Protein AF-W1DPQ4-F1 (afdb_monomer)

Solvent-accessible surface area (backbone atoms only — not comparable to full-atom values): 5367 Å² total; per-residue (Å²): 108,74,71,73,59,53,72,70,47,88,51,40,83,72,46,79,43,78,31,60,89,77,44,96,75,33,36,30,41,33,40,30,32,20,94,43,48,70,45,21,46,54,42,54,55,46,52,55,52,52,34,45,76,70,73,43,67,65,79,44,75,44,44,72,91,75,20,45,48,30,40,42,33,53,54,61,36,34,40,38,31,19,27,62,67,54,46,69,71,65,38,60,72,69,76,66,104

Secondary structure (DSSP, 8-state):
-THHHHTT---EEEEEEE-BTTBSS-SEEEEEEESSHHHHHHHHHHHHHHHHHTT---SEEE-TTT-SEEEEE-SSEEEEEEEHHHHHHH-HHHHH-

Radius of gyration: 12.23 Å; Cα contacts (8 Å, |Δi|>4): 175; chains: 1; bounding box: 31×25×33 Å

Foldseek 3Di:
DVVVVLVPQPFPPWDKAQCCVVDPFARIEIETEAADLVSLLVSLVVSQVVCVVVVQHFPDWPDNVVSQWIWTHSGNYIYIYHHPVVCVVVVVVVVRD

pLDDT: mean 88.28, std 11.73, range [45.97, 97.56]

Mean predicted aligned error: 4.33 Å

InterPro domains:
  IPR004394 Protein Iojap/ribosomal silencing factor RsfS [MF_01477] (1-97)
  IPR004394 Protein Iojap/ribosomal silencing factor RsfS [PTHR21043] (3-97)
  IPR004394 Protein Iojap/ribosomal silencing factor RsfS [TIGR00090] (4-96)
  IPR043519 Nucleotidyltransferase superfamily [G3DSA:3.30.460.10] (1-97)
  IPR043519 Nucleotidyltransferase superfamily [SSF81301] (4-97)

Organism: NCBI:txid1432552

Sequence (97 aa):
MLSTKIDDLKGQDIVAIDVHGKSSITDCMIICTGTSTRHVMSIADHVVQESRAAGMLPLGVEGEAAADWIVVDLGDVMVHVMQEESRRLYELEKLWS

Structure (mmCIF, N/CA/C/O backbone):
data_AF-W1DPQ4-F1
#
_entry.id   AF-W1DPQ4-F1
#
loop_
_atom_site.group_PDB
_atom_site.id
_atom_site.type_symbol
_atom_site.label_atom_id
_atom_site.label_alt_id
_atom_site.label_comp_id
_atom_site.label_asym_id
_atom_site.label_entity_id
_atom_site.label_seq_id
_atom_site.pdbx_PDB_ins_code
_atom_site.Cartn_x
_atom_site.Cartn_y
_atom_site.Cartn_z
_atom_site.occupancy
_atom_site.B_iso_or_equiv
_atom_site.auth_seq_id
_atom_site.auth_comp_id
_atom_site.auth_asym_id
_atom_site.auth_atom_id
_atom_site.pdbx_PDB_model_num
ATOM 1 N N . MET A 1 1 ? 2.748 -14.353 -10.762 1.00 46.84 1 MET A N 1
ATOM 2 C CA . MET A 1 1 ? 2.384 -12.933 -10.985 1.00 46.84 1 MET A CA 1
ATOM 3 C C . MET A 1 1 ? 2.612 -12.188 -9.678 1.00 46.84 1 MET A C 1
ATOM 5 O O . MET A 1 1 ? 2.694 -12.853 -8.657 1.00 46.84 1 MET A O 1
ATOM 9 N N . LEU A 1 2 ? 2.759 -10.860 -9.672 1.00 51.62 2 LEU A N 1
ATOM 10 C CA . LEU A 1 2 ? 3.013 -10.103 -8.435 1.00 51.62 2 LEU A CA 1
ATOM 11 C C . LEU A 1 2 ? 1.979 -10.401 -7.334 1.00 51.62 2 LEU A C 1
ATOM 13 O O . LEU A 1 2 ? 2.343 -10.520 -6.171 1.00 51.62 2 LEU A O 1
ATOM 17 N N . SER A 1 3 ? 0.730 -10.657 -7.734 1.00 48.94 3 SER A N 1
ATOM 18 C CA . SER A 1 3 ? -0.359 -11.130 -6.871 1.00 48.94 3 SER A CA 1
ATOM 19 C C . SER A 1 3 ? 0.023 -12.313 -5.975 1.00 48.94 3 SER A C 1
ATOM 21 O O . SER A 1 3 ? -0.351 -12.330 -4.816 1.00 48.94 3 SER A O 1
ATOM 23 N N . THR A 1 4 ? 0.836 -13.254 -6.462 1.00 45.97 4 THR A N 1
ATOM 24 C CA . THR A 1 4 ? 1.258 -14.448 -5.705 1.00 45.97 4 THR A CA 1
ATOM 25 C C . THR A 1 4 ? 2.338 -14.156 -4.657 1.00 45.97 4 THR A C 1
ATOM 27 O O . THR A 1 4 ? 2.572 -14.984 -3.789 1.00 45.97 4 THR A O 1
ATOM 30 N N . LYS A 1 5 ? 3.029 -13.011 -4.749 1.00 56.25 5 LYS A N 1
ATOM 31 C CA . LYS A 1 5 ? 3.979 -12.535 -3.725 1.00 56.25 5 LYS A CA 1
ATOM 32 C C . LYS A 1 5 ? 3.324 -11.596 -2.717 1.00 56.25 5 LYS A C 1
ATOM 34 O O . LYS A 1 5 ? 3.824 -11.421 -1.617 1.00 56.25 5 LYS A O 1
ATOM 39 N N . ILE A 1 6 ? 2.206 -10.990 -3.099 1.00 58.78 6 ILE A N 1
ATOM 40 C CA . ILE A 1 6 ? 1.419 -10.122 -2.227 1.00 58.78 6 ILE A CA 1
ATOM 41 C C . ILE A 1 6 ? 0.719 -10.942 -1.133 1.00 58.78 6 ILE A C 1
ATOM 43 O O . ILE A 1 6 ? 0.468 -10.411 -0.060 1.00 58.78 6 ILE A O 1
ATOM 47 N N . ASP A 1 7 ? 0.511 -12.243 -1.340 1.00 57.03 7 ASP A N 1
ATOM 48 C CA . ASP A 1 7 ? 0.046 -13.158 -0.289 1.00 57.03 7 ASP A CA 1
ATOM 49 C C . ASP A 1 7 ? 1.007 -13.233 0.923 1.00 57.03 7 ASP A C 1
ATOM 51 O O . ASP A 1 7 ? 0.569 -13.565 2.024 1.00 57.03 7 ASP A O 1
ATOM 55 N N . ASP A 1 8 ? 2.291 -12.872 0.761 1.00 61.12 8 ASP A N 1
ATOM 56 C CA . ASP A 1 8 ? 3.257 -12.762 1.871 1.00 61.12 8 ASP A CA 1
ATOM 57 C C . ASP A 1 8 ? 3.144 -11.433 2.641 1.00 61.12 8 ASP A C 1
ATOM 59 O O . ASP A 1 8 ? 3.786 -11.250 3.685 1.00 61.12 8 ASP A O 1
ATOM 63 N N . LEU A 1 9 ? 2.313 -10.490 2.176 1.00 66.38 9 LEU A N 1
ATOM 64 C CA . LEU A 1 9 ? 2.036 -9.286 2.945 1.00 66.38 9 LEU A CA 1
ATOM 65 C C . LEU A 1 9 ? 1.355 -9.690 4.247 1.00 66.38 9 LEU A C 1
ATOM 67 O O . LEU A 1 9 ? 0.261 -10.238 4.273 1.00 66.38 9 LEU A O 1
ATOM 71 N N . LYS A 1 10 ? 1.984 -9.334 5.367 1.00 76.62 10 LYS A N 1
ATOM 72 C CA . LYS A 1 10 ? 1.450 -9.583 6.716 1.00 76.62 10 LYS A CA 1
ATOM 73 C C . LYS A 1 10 ? 0.198 -8.762 7.057 1.00 76.62 10 LYS A C 1
ATOM 75 O O . LYS A 1 10 ? -0.199 -8.719 8.220 1.00 76.62 10 LYS A O 1
ATOM 80 N N . GLY A 1 11 ? -0.400 -8.096 6.075 1.00 78.75 11 GLY A N 1
ATOM 81 C CA . GLY A 1 11 ? -1.629 -7.347 6.250 1.00 78.75 11 GLY A CA 1
ATOM 82 C C . GLY A 1 11 ? -2.880 -8.194 6.049 1.00 78.75 11 GLY A C 1
ATOM 83 O O . GLY A 1 11 ? -2.833 -9.384 5.751 1.00 78.75 11 GLY A O 1
ATOM 84 N N . GLN A 1 12 ? -4.020 -7.566 6.297 1.00 87.12 12 GLN A N 1
ATOM 85 C CA . GLN A 1 12 ? -5.330 -8.203 6.334 1.00 87.12 12 GLN A CA 1
ATOM 86 C C . GLN A 1 12 ? -6.164 -7.803 5.118 1.00 87.12 12 GLN A C 1
ATOM 88 O O . GLN A 1 12 ? -5.946 -6.745 4.524 1.00 87.12 12 GLN A O 1
ATOM 93 N N . ASP A 1 13 ? -7.139 -8.644 4.774 1.00 90.00 13 ASP A N 1
ATOM 94 C CA . ASP A 1 13 ? -8.153 -8.368 3.750 1.00 90.00 13 ASP A CA 1
ATOM 95 C C . ASP A 1 13 ? -7.562 -7.919 2.409 1.00 90.00 13 ASP A C 1
ATOM 97 O O . ASP A 1 13 ? -8.034 -6.967 1.785 1.00 90.00 13 ASP A O 1
ATOM 101 N N . ILE A 1 14 ? -6.483 -8.573 1.987 1.00 91.81 14 ILE A N 1
ATOM 102 C CA . ILE A 1 14 ? -5.790 -8.237 0.750 1.00 91.81 14 ILE A CA 1
ATOM 103 C C . ILE A 1 14 ? -6.725 -8.506 -0.426 1.00 91.81 14 ILE A C 1
ATOM 105 O O . ILE A 1 14 ? -7.222 -9.619 -0.602 1.00 91.81 14 ILE A O 1
ATOM 109 N N . VAL A 1 15 ? -6.946 -7.484 -1.244 1.00 91.94 15 VAL A N 1
ATOM 110 C CA . VAL A 1 15 ? -7.728 -7.583 -2.477 1.00 91.94 15 VAL A CA 1
ATOM 111 C C . VAL A 1 15 ? -6.932 -7.004 -3.633 1.00 91.94 15 VAL A C 1
ATOM 113 O O . VAL A 1 15 ? -6.221 -6.015 -3.470 1.00 91.94 15 VAL A O 1
ATOM 116 N N . ALA A 1 16 ? -7.062 -7.623 -4.801 1.00 92.50 16 ALA A N 1
ATOM 117 C CA . ALA A 1 16 ? -6.529 -7.114 -6.053 1.00 92.50 16 ALA A CA 1
ATOM 118 C C . ALA A 1 16 ? -7.695 -6.753 -6.976 1.00 92.50 16 ALA A C 1
ATOM 120 O O . ALA A 1 16 ? -8.630 -7.540 -7.137 1.00 92.50 16 ALA A O 1
ATOM 121 N N . ILE A 1 17 ? -7.631 -5.569 -7.568 1.00 92.31 17 ILE A N 1
ATOM 122 C CA . ILE A 1 17 ? -8.643 -5.014 -8.457 1.00 92.31 17 ILE A CA 1
ATOM 123 C C . ILE A 1 17 ? -7.982 -4.748 -9.802 1.00 92.31 17 ILE A C 1
ATOM 125 O O . ILE A 1 17 ? -7.009 -3.999 -9.890 1.00 92.31 17 ILE A O 1
ATOM 129 N N . ASP A 1 18 ? -8.534 -5.358 -10.846 1.00 91.94 18 ASP A N 1
ATOM 130 C CA . ASP A 1 18 ? -8.166 -5.052 -12.223 1.00 91.94 18 ASP A CA 1
ATOM 131 C C . ASP A 1 18 ? -8.788 -3.707 -12.621 1.00 91.94 18 ASP A C 1
ATOM 133 O O . ASP A 1 18 ? -10.014 -3.541 -12.642 1.00 91.94 18 ASP A O 1
ATOM 137 N N . VAL A 1 19 ? -7.923 -2.734 -12.895 1.00 92.56 19 VAL A N 1
ATOM 138 C CA . VAL A 1 19 ? -8.294 -1.385 -13.334 1.00 92.56 19 VAL A CA 1
ATOM 139 C C . VAL A 1 19 ? -7.754 -1.078 -14.732 1.00 92.56 19 VAL A C 1
ATOM 141 O O . VAL A 1 19 ? -7.867 0.062 -15.197 1.00 92.56 19 VAL A O 1
ATOM 144 N N . HIS A 1 20 ? -7.231 -2.084 -15.437 1.00 91.12 20 HIS A N 1
ATOM 145 C CA . HIS A 1 20 ? -6.727 -1.944 -16.794 1.00 91.12 20 HIS A CA 1
ATOM 146 C C . HIS A 1 20 ? -7.834 -1.431 -17.725 1.00 91.12 20 HIS A C 1
ATOM 148 O O . HIS A 1 20 ? -8.966 -1.924 -17.750 1.00 91.12 20 HIS A O 1
ATOM 154 N N . GLY A 1 21 ? -7.526 -0.366 -18.465 1.00 88.44 21 GLY A N 1
ATOM 155 C CA . GLY A 1 21 ? -8.482 0.318 -19.339 1.00 88.44 21 GLY A CA 1
ATOM 156 C C . GLY A 1 21 ? -9.554 1.149 -18.615 1.00 88.44 21 GLY A C 1
ATOM 157 O O . GLY A 1 21 ? -10.284 1.882 -19.282 1.00 88.44 21 GLY A O 1
ATOM 158 N N . LYS A 1 22 ? -9.641 1.084 -17.278 1.00 87.25 22 LYS A N 1
ATOM 159 C CA . LYS A 1 22 ? -10.461 1.984 -16.443 1.00 87.25 22 LYS A CA 1
ATOM 160 C C . LYS A 1 22 ? -9.641 3.164 -15.906 1.00 87.25 22 LYS A C 1
ATOM 162 O O . LYS A 1 22 ? -10.182 4.255 -15.739 1.00 87.25 22 LYS A O 1
ATOM 167 N N . SER A 1 23 ? -8.353 2.950 -15.642 1.00 84.19 23 SER A N 1
ATOM 168 C CA . SER A 1 23 ? -7.396 3.959 -15.182 1.00 84.19 23 SER A CA 1
ATOM 169 C C . SER A 1 23 ? -6.284 4.158 -16.212 1.00 84.19 23 SER A C 1
ATOM 171 O O . SER A 1 23 ? -5.894 3.223 -16.903 1.00 84.19 23 SER A O 1
ATOM 173 N N . SER A 1 24 ? -5.764 5.383 -16.312 1.00 84.31 24 SER A N 1
ATOM 174 C CA . SER A 1 24 ? -4.560 5.687 -17.098 1.00 84.31 24 SER A CA 1
ATOM 175 C C . SER A 1 24 ? -3.278 5.671 -16.261 1.00 84.31 24 SER A C 1
ATOM 177 O O . SER A 1 24 ? -2.221 6.016 -16.779 1.00 84.31 24 SER A O 1
ATOM 179 N N . ILE A 1 25 ? -3.387 5.391 -14.958 1.00 84.81 25 ILE A N 1
ATOM 180 C CA . ILE A 1 25 ? -2.278 5.493 -13.999 1.00 84.81 25 ILE A CA 1
ATOM 181 C C . ILE A 1 25 ? -1.648 4.124 -13.744 1.00 84.81 25 ILE A C 1
ATOM 183 O O . ILE A 1 25 ? -0.431 4.017 -13.686 1.00 84.81 25 ILE A O 1
ATOM 187 N N . THR A 1 26 ? -2.471 3.091 -13.573 1.00 89.62 26 THR A N 1
ATOM 188 C CA . THR A 1 26 ? -2.034 1.740 -13.216 1.00 89.62 26 THR A CA 1
ATOM 189 C C . THR A 1 26 ? -3.017 0.723 -13.785 1.00 89.62 26 THR A C 1
ATOM 191 O O . THR A 1 26 ? -4.183 1.067 -14.002 1.00 89.62 26 THR A O 1
ATOM 194 N N . ASP A 1 27 ? -2.569 -0.514 -13.986 1.00 90.56 27 ASP A N 1
ATOM 195 C CA . ASP A 1 27 ? -3.393 -1.605 -14.516 1.00 90.56 27 ASP A CA 1
ATOM 196 C C . ASP A 1 27 ? -3.979 -2.475 -13.397 1.00 90.56 27 ASP A C 1
ATOM 198 O O . ASP A 1 27 ? -5.023 -3.108 -13.564 1.00 90.56 27 ASP A O 1
ATOM 202 N N . CYS A 1 28 ? -3.344 -2.483 -12.224 1.00 92.38 28 CYS A N 1
ATOM 203 C CA . CYS A 1 28 ? -3.777 -3.265 -11.075 1.00 92.38 28 CYS A CA 1
ATOM 204 C C . CYS A 1 28 ? -3.655 -2.463 -9.780 1.00 92.38 28 CYS A C 1
ATOM 206 O O . CYS A 1 28 ? -2.607 -1.896 -9.472 1.00 92.38 28 CYS A O 1
ATOM 208 N N . MET A 1 29 ? -4.716 -2.478 -8.980 1.00 93.50 29 MET A N 1
ATOM 209 C CA . MET A 1 29 ? -4.728 -1.898 -7.644 1.00 93.50 29 MET A CA 1
ATOM 210 C C . MET A 1 29 ? -4.780 -3.016 -6.605 1.00 93.50 29 MET A C 1
ATOM 21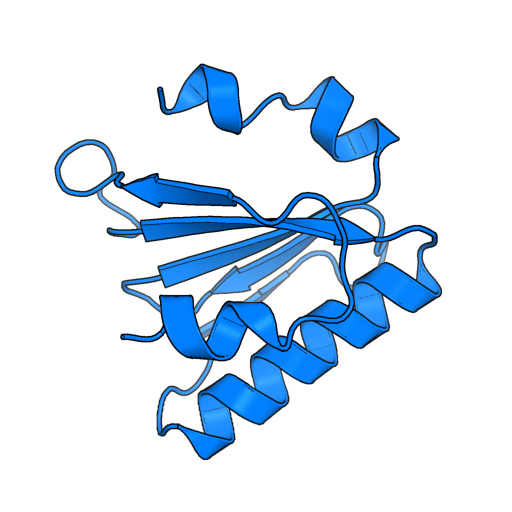2 O O . MET A 1 29 ? -5.694 -3.836 -6.625 1.00 93.50 29 MET A O 1
ATOM 216 N N . ILE A 1 30 ? -3.828 -3.051 -5.677 1.00 93.56 30 ILE A N 1
ATOM 217 C CA . ILE A 1 30 ? -3.903 -3.907 -4.489 1.00 93.56 30 ILE A CA 1
ATOM 218 C C . ILE A 1 30 ? -4.263 -3.055 -3.287 1.00 93.56 30 ILE A C 1
ATOM 220 O O . ILE A 1 30 ? -3.663 -2.008 -3.075 1.00 93.56 30 ILE A O 1
ATOM 224 N N . ILE A 1 31 ? -5.199 -3.525 -2.470 1.00 94.81 31 ILE A N 1
ATOM 225 C CA . ILE A 1 31 ? -5.572 -2.884 -1.209 1.00 94.81 31 ILE A CA 1
ATOM 226 C C . ILE A 1 31 ? -5.348 -3.878 -0.076 1.00 94.81 31 ILE A C 1
ATOM 228 O O . ILE A 1 31 ? -5.765 -5.032 -0.151 1.00 94.81 31 ILE A O 1
ATOM 232 N N . CYS A 1 32 ? -4.685 -3.417 0.978 1.00 94.25 32 CYS A N 1
ATOM 233 C CA . CYS A 1 32 ? -4.292 -4.199 2.138 1.00 94.25 32 CYS A CA 1
ATOM 234 C C . CYS A 1 32 ? -4.572 -3.406 3.422 1.00 94.25 32 CYS A C 1
ATOM 236 O O . CYS A 1 32 ? -4.266 -2.216 3.501 1.00 94.25 32 CYS A O 1
ATOM 238 N N . THR A 1 33 ? -5.109 -4.064 4.451 1.00 95.44 33 THR A N 1
ATOM 239 C CA . THR A 1 33 ? -5.397 -3.446 5.753 1.00 95.44 33 THR A CA 1
ATOM 240 C C . THR A 1 33 ? -4.274 -3.698 6.759 1.00 95.44 33 THR A C 1
ATOM 242 O O . THR A 1 33 ? -3.867 -4.837 6.986 1.00 95.44 33 THR A O 1
ATOM 245 N N . GLY A 1 34 ? -3.795 -2.646 7.419 1.00 95.12 34 GLY A N 1
ATOM 246 C CA . GLY A 1 34 ? -2.950 -2.726 8.607 1.00 95.12 34 GLY A CA 1
ATOM 247 C C . GLY A 1 34 ? -3.745 -2.473 9.892 1.00 95.12 34 GLY A C 1
ATOM 248 O O . GLY A 1 34 ? -4.707 -1.712 9.918 1.00 95.12 34 GLY A O 1
ATOM 249 N N . THR A 1 35 ? -3.313 -3.091 10.990 1.00 93.62 35 THR A N 1
ATOM 250 C CA . THR A 1 35 ? -4.008 -3.033 12.297 1.00 93.62 35 THR A CA 1
ATOM 251 C C . THR A 1 35 ? -3.560 -1.878 13.198 1.00 93.62 35 THR A C 1
ATOM 253 O O . THR A 1 35 ? -4.094 -1.686 14.286 1.00 93.62 35 THR A O 1
ATOM 25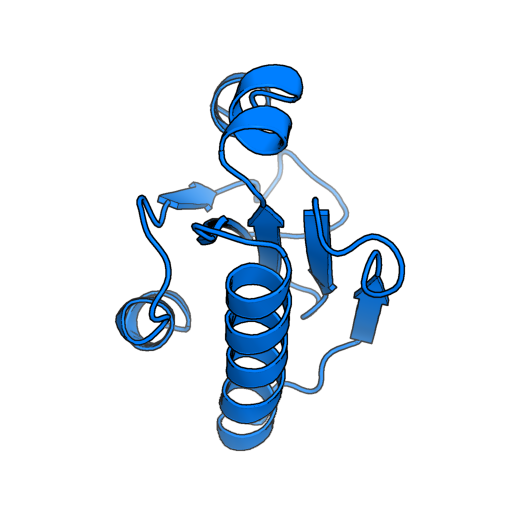6 N N . SER A 1 36 ? -2.525 -1.143 12.793 1.00 93.62 36 SER A N 1
ATOM 257 C CA . SER A 1 36 ? -2.003 0.049 13.471 1.00 93.62 36 SER A CA 1
ATOM 258 C C . SER A 1 36 ? -1.087 0.812 12.518 1.00 93.62 36 SER A C 1
ATOM 260 O O . SER A 1 3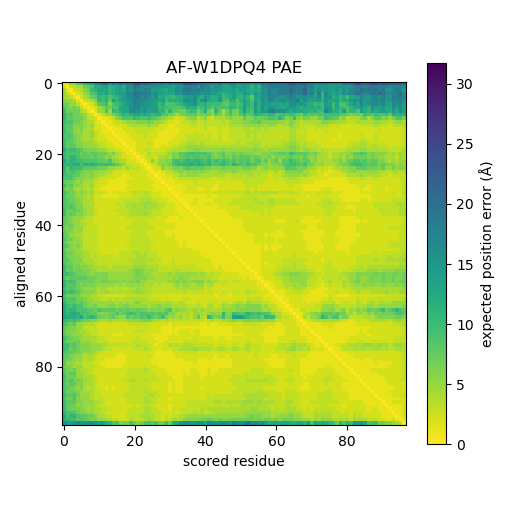6 ? -0.566 0.218 11.574 1.00 93.62 36 SER A O 1
ATOM 262 N N . THR A 1 37 ? -0.786 2.076 12.816 1.00 94.56 37 THR A N 1
ATOM 263 C CA . THR A 1 37 ? 0.190 2.893 12.071 1.00 94.56 37 THR A CA 1
ATOM 264 C C . THR A 1 37 ? 1.526 2.170 11.864 1.00 94.56 37 THR A C 1
ATOM 266 O O . THR A 1 37 ? 2.065 2.125 10.763 1.00 94.56 37 THR A O 1
ATOM 269 N N . ARG A 1 38 ? 2.050 1.519 12.91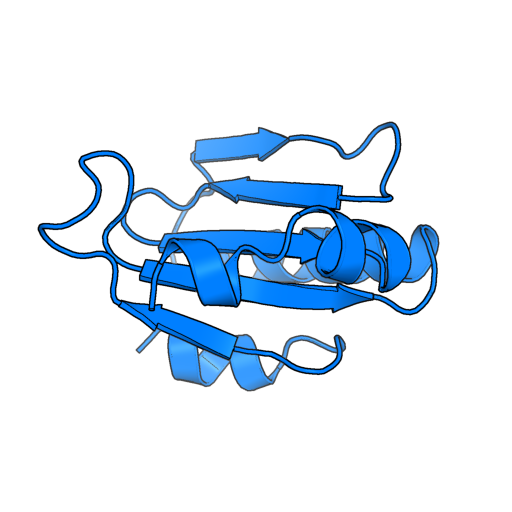3 1.00 94.19 38 ARG A N 1
ATOM 270 C CA . ARG A 1 38 ? 3.303 0.752 12.823 1.00 94.19 38 ARG A CA 1
ATOM 271 C C . ARG A 1 38 ? 3.180 -0.457 11.900 1.00 94.19 38 ARG A C 1
ATOM 273 O O . ARG A 1 38 ? 4.137 -0.790 11.207 1.00 94.19 38 ARG A O 1
ATOM 280 N N . HIS A 1 39 ? 2.029 -1.123 11.913 1.00 94.44 39 HIS A N 1
ATOM 281 C CA . HIS A 1 39 ? 1.786 -2.255 11.031 1.00 94.44 39 HIS A CA 1
ATOM 282 C C . HIS A 1 39 ? 1.676 -1.799 9.570 1.00 94.44 39 HIS A C 1
ATOM 284 O O . HIS A 1 39 ? 2.305 -2.409 8.715 1.00 94.44 39 HIS A O 1
ATOM 290 N N . VAL A 1 40 ? 0.974 -0.692 9.303 1.00 95.88 40 VAL A N 1
ATOM 291 C CA . VAL A 1 40 ? 0.880 -0.076 7.968 1.00 95.88 40 VAL A CA 1
ATOM 292 C C . VAL A 1 40 ? 2.269 0.251 7.412 1.00 95.88 40 VAL A C 1
ATOM 294 O O . VAL A 1 40 ? 2.600 -0.219 6.327 1.00 95.88 40 VAL A O 1
ATOM 297 N N . MET A 1 41 ? 3.119 0.947 8.180 1.00 95.38 41 MET A N 1
ATOM 298 C CA . MET A 1 41 ? 4.508 1.214 7.768 1.00 95.38 41 MET A CA 1
ATOM 299 C C . MET A 1 41 ? 5.277 -0.080 7.485 1.00 95.38 41 MET A C 1
ATOM 301 O O . MET A 1 41 ? 5.885 -0.220 6.433 1.00 95.38 41 MET A O 1
ATOM 305 N N . SER A 1 42 ? 5.191 -1.067 8.385 1.00 94.50 42 SER A N 1
ATOM 306 C CA . SER A 1 42 ? 5.902 -2.338 8.214 1.00 94.50 42 SER A CA 1
ATOM 307 C C . SER A 1 42 ? 5.455 -3.119 6.977 1.00 94.50 42 SER A C 1
ATOM 309 O O . SER A 1 42 ? 6.277 -3.827 6.396 1.00 94.50 42 SER A O 1
ATOM 311 N N . ILE A 1 43 ? 4.174 -3.056 6.605 1.00 94.25 43 ILE A N 1
ATOM 312 C CA . ILE A 1 43 ? 3.673 -3.687 5.381 1.00 94.25 43 ILE A CA 1
ATOM 313 C C . ILE A 1 43 ? 4.224 -2.934 4.168 1.00 94.25 43 ILE A C 1
ATOM 315 O O . ILE A 1 43 ? 4.758 -3.576 3.272 1.00 94.25 43 ILE A O 1
ATOM 319 N N . ALA A 1 44 ? 4.147 -1.599 4.149 1.00 94.75 44 ALA A N 1
ATOM 320 C CA . ALA A 1 44 ? 4.655 -0.791 3.039 1.00 94.75 44 ALA A CA 1
ATOM 321 C C . ALA A 1 44 ? 6.165 -0.991 2.812 1.00 94.75 44 ALA A C 1
ATOM 323 O O . ALA A 1 44 ? 6.588 -1.259 1.687 1.00 94.75 44 ALA A O 1
ATOM 324 N N . ASP A 1 45 ? 6.962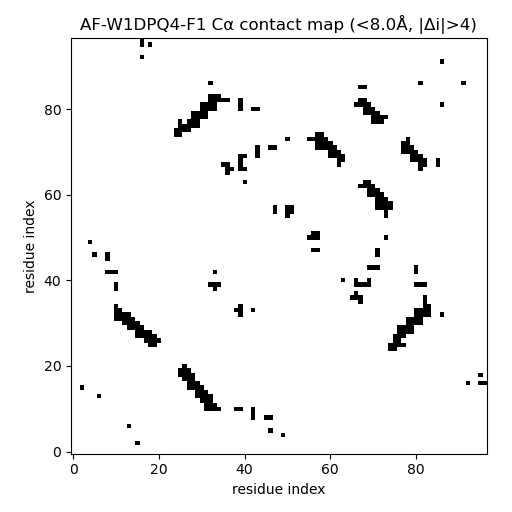 -0.980 3.883 1.00 94.25 45 ASP A N 1
ATOM 325 C CA . ASP A 1 45 ? 8.395 -1.291 3.834 1.00 94.25 45 ASP A CA 1
ATOM 326 C C . ASP A 1 45 ? 8.645 -2.682 3.244 1.00 94.25 45 ASP A C 1
ATOM 328 O O . ASP A 1 45 ? 9.546 -2.876 2.423 1.00 94.25 45 ASP A O 1
ATOM 332 N N . HIS A 1 46 ? 7.836 -3.665 3.645 1.00 92.69 46 HIS A N 1
ATOM 333 C CA . HIS A 1 46 ? 7.951 -5.023 3.133 1.00 92.69 46 HIS A CA 1
ATOM 334 C C . HIS A 1 46 ? 7.609 -5.105 1.639 1.00 92.69 46 HIS A C 1
ATOM 336 O O . HIS A 1 46 ? 8.372 -5.718 0.894 1.00 92.69 46 HIS A O 1
ATOM 342 N N . VAL A 1 47 ? 6.548 -4.426 1.180 1.00 91.88 47 VAL A N 1
ATOM 343 C CA . VAL A 1 47 ? 6.208 -4.307 -0.254 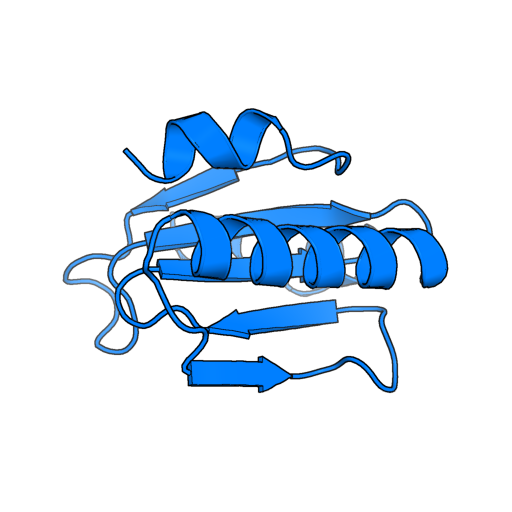1.00 91.88 47 VAL A CA 1
ATOM 344 C C . VAL A 1 47 ? 7.405 -3.765 -1.034 1.00 91.88 47 VAL A C 1
ATOM 346 O O . VAL A 1 47 ? 7.791 -4.344 -2.047 1.00 91.88 47 VAL A O 1
ATOM 349 N N . VAL A 1 48 ? 8.023 -2.683 -0.550 1.00 93.19 48 VAL A N 1
ATOM 350 C CA . VAL A 1 48 ? 9.182 -2.047 -1.193 1.00 93.19 48 VAL A CA 1
ATOM 351 C C . VAL A 1 48 ? 10.385 -2.991 -1.263 1.00 93.19 48 VAL A C 1
ATOM 353 O O . VAL A 1 48 ? 11.080 -3.040 -2.279 1.00 93.19 48 VAL A O 1
ATOM 356 N N . GLN A 1 49 ? 10.666 -3.735 -0.193 1.00 92.38 49 GLN A N 1
ATOM 357 C CA . GLN A 1 49 ? 11.766 -4.705 -0.163 1.00 92.38 49 GLN A CA 1
ATOM 358 C C . GLN A 1 49 ? 11.525 -5.844 -1.164 1.00 92.38 49 GLN A C 1
ATOM 360 O O . GLN A 1 49 ? 12.405 -6.153 -1.973 1.00 92.38 49 GLN A O 1
ATOM 365 N N . GLU A 1 50 ? 10.324 -6.423 -1.162 1.00 89.00 50 GLU A N 1
ATOM 366 C CA . GLU A 1 50 ? 9.966 -7.538 -2.042 1.00 89.00 50 GLU A CA 1
ATOM 367 C C . GLU A 1 50 ? 9.884 -7.124 -3.512 1.00 89.00 50 GLU A C 1
ATOM 369 O O . GLU A 1 50 ? 10.317 -7.878 -4.391 1.00 89.00 50 GLU A O 1
ATOM 374 N N . SER A 1 51 ? 9.393 -5.915 -3.801 1.00 88.88 51 SER A N 1
ATOM 375 C CA . SER A 1 51 ? 9.357 -5.393 -5.167 1.00 88.88 51 SER A CA 1
ATOM 376 C C . SER A 1 51 ? 10.779 -5.254 -5.713 1.00 88.88 51 SER A C 1
ATOM 378 O O . SER A 1 51 ? 11.070 -5.752 -6.804 1.00 88.88 51 SER A O 1
ATOM 380 N N . ARG A 1 52 ? 11.701 -4.683 -4.921 1.00 90.00 52 ARG A N 1
ATOM 381 C CA . ARG A 1 52 ? 13.121 -4.552 -5.286 1.00 90.00 52 ARG A CA 1
ATOM 382 C C . ARG A 1 52 ? 13.770 -5.913 -5.506 1.00 90.00 52 ARG A C 1
ATOM 384 O O . ARG A 1 52 ? 14.463 -6.091 -6.506 1.00 90.00 52 ARG A O 1
ATOM 391 N N . ALA A 1 53 ? 13.521 -6.878 -4.620 1.00 88.56 53 ALA A N 1
ATOM 392 C CA . ALA A 1 53 ? 14.025 -8.244 -4.761 1.00 88.56 53 ALA A CA 1
ATOM 393 C C . ALA A 1 53 ? 13.484 -8.945 -6.021 1.00 88.56 53 ALA A C 1
ATOM 395 O O . ALA A 1 53 ? 14.160 -9.792 -6.604 1.00 88.56 53 ALA A O 1
ATOM 396 N N . ALA A 1 54 ? 12.283 -8.575 -6.467 1.00 85.12 54 ALA A N 1
ATOM 397 C CA . ALA A 1 54 ? 11.671 -9.052 -7.701 1.00 85.12 54 ALA A CA 1
ATOM 398 C C . ALA A 1 54 ? 12.071 -8.241 -8.954 1.00 85.12 54 ALA 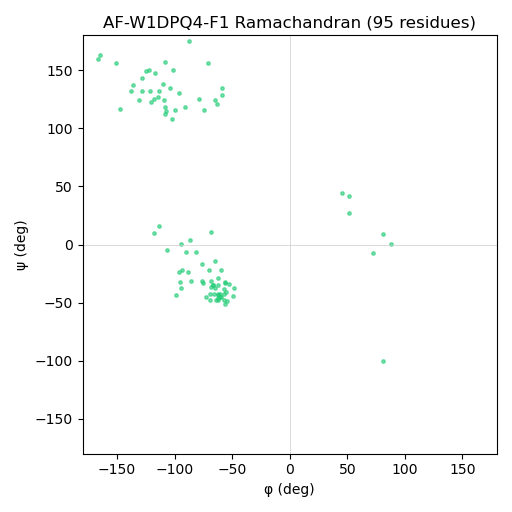A C 1
ATOM 400 O O . ALA A 1 54 ? 11.563 -8.520 -10.038 1.00 85.12 54 ALA A O 1
ATOM 401 N N . GLY A 1 55 ? 12.974 -7.262 -8.831 1.00 86.88 55 GLY A N 1
ATOM 402 C CA . GLY A 1 55 ? 13.439 -6.433 -9.947 1.00 86.88 55 GLY A CA 1
ATOM 403 C C . GLY A 1 55 ? 12.505 -5.279 -10.328 1.00 86.88 55 GLY A C 1
ATOM 404 O O . GLY A 1 55 ? 12.751 -4.621 -11.335 1.00 86.88 55 GLY A O 1
ATOM 405 N N . MET A 1 56 ? 11.469 -5.004 -9.531 1.00 86.69 56 MET A N 1
ATOM 406 C CA . MET A 1 56 ? 10.576 -3.853 -9.700 1.00 86.69 56 MET A CA 1
ATOM 407 C C . MET A 1 56 ? 10.940 -2.766 -8.698 1.00 86.69 56 MET A C 1
ATOM 409 O O . MET A 1 56 ? 10.713 -2.879 -7.490 1.00 86.69 56 MET A O 1
ATOM 413 N N . LEU A 1 57 ? 11.526 -1.691 -9.206 1.00 89.12 57 LEU A N 1
ATOM 414 C CA . LEU A 1 57 ? 11.855 -0.532 -8.392 1.00 89.12 57 LEU A CA 1
ATOM 415 C C . LEU A 1 57 ? 10.584 0.298 -8.172 1.00 89.12 57 LEU A C 1
ATOM 417 O O . LEU A 1 57 ? 9.969 0.683 -9.164 1.00 89.12 57 LEU A O 1
ATOM 421 N N . PRO A 1 58 ? 10.207 0.602 -6.916 1.00 92.00 58 PRO A N 1
ATOM 422 C CA . PRO A 1 58 ? 9.122 1.537 -6.667 1.00 92.00 58 PRO A CA 1
ATOM 423 C C . PRO A 1 58 ? 9.429 2.893 -7.294 1.00 92.00 58 PRO A C 1
ATOM 425 O O . PRO A 1 58 ? 10.544 3.406 -7.145 1.00 92.00 58 PRO A O 1
ATOM 428 N N . LEU A 1 59 ? 8.435 3.457 -7.972 1.00 94.38 59 LEU A N 1
ATOM 429 C CA . LEU A 1 59 ? 8.474 4.807 -8.523 1.00 94.38 59 LEU A CA 1
ATOM 430 C C . LEU A 1 59 ? 8.309 5.848 -7.412 1.00 94.38 59 LEU A C 1
ATOM 432 O O . LEU A 1 59 ? 8.936 6.907 -7.462 1.00 94.38 59 LEU A O 1
ATOM 436 N N . GLY A 1 60 ? 7.532 5.515 -6.381 1.00 94.81 60 GLY A N 1
ATOM 437 C CA . GLY A 1 60 ? 7.296 6.375 -5.230 1.00 94.81 60 GLY A CA 1
ATOM 438 C C . GLY A 1 60 ? 6.649 5.639 -4.060 1.00 94.81 60 GLY A C 1
ATOM 439 O O . GLY A 1 60 ? 6.051 4.574 -4.224 1.00 94.81 60 GLY A O 1
ATOM 440 N N . VAL A 1 61 ? 6.792 6.226 -2.872 1.00 96.25 61 VAL A N 1
ATOM 441 C CA . VAL A 1 61 ? 6.045 5.855 -1.667 1.00 96.25 61 VAL A CA 1
ATOM 442 C C . VAL A 1 61 ? 5.480 7.139 -1.068 1.00 96.25 61 VAL A C 1
ATOM 444 O O . VAL A 1 61 ? 6.227 8.083 -0.811 1.00 96.25 61 VAL A O 1
ATOM 447 N N . GLU A 1 62 ? 4.165 7.191 -0.878 1.00 96.12 62 GLU A N 1
ATOM 448 C CA . GLU A 1 62 ? 3.447 8.374 -0.395 1.00 96.12 62 GLU A CA 1
ATOM 449 C C . GLU A 1 62 ? 2.664 8.062 0.886 1.00 96.12 62 GLU A C 1
ATOM 451 O O . GLU A 1 62 ? 2.210 6.938 1.079 1.00 96.12 62 GLU A O 1
ATOM 456 N N . GLY A 1 63 ? 2.479 9.057 1.762 1.00 92.50 63 GLY A N 1
ATOM 457 C CA . GLY A 1 63 ? 1.651 8.929 2.975 1.00 92.50 63 GLY A CA 1
ATOM 458 C C . GLY A 1 63 ? 2.365 8.411 4.234 1.00 92.50 63 GLY A C 1
ATOM 459 O O . GLY A 1 63 ? 1.752 8.336 5.300 1.00 92.50 63 GLY A O 1
ATOM 460 N N . GLU A 1 64 ? 3.672 8.128 4.169 1.00 88.06 64 GLU A N 1
ATOM 461 C CA . GLU A 1 64 ? 4.455 7.562 5.289 1.00 88.06 64 GLU A CA 1
ATOM 462 C C . GLU A 1 64 ? 4.403 8.395 6.580 1.00 88.06 64 GLU A C 1
ATOM 464 O O . GLU A 1 64 ? 4.446 7.844 7.677 1.00 88.06 64 GLU A O 1
ATOM 469 N N . ALA A 1 65 ? 4.285 9.723 6.471 1.00 83.12 65 ALA A N 1
ATOM 470 C CA . ALA A 1 65 ? 4.289 10.620 7.628 1.00 83.12 65 ALA A CA 1
ATOM 471 C C . ALA A 1 65 ? 3.066 10.441 8.545 1.00 83.12 65 ALA A C 1
ATOM 473 O O . ALA A 1 65 ? 3.185 10.603 9.760 1.00 83.12 65 ALA A O 1
ATOM 474 N N . ALA A 1 66 ? 1.899 10.132 7.972 1.00 85.81 66 ALA A N 1
ATOM 475 C CA . ALA A 1 66 ? 0.670 9.875 8.723 1.00 85.81 66 ALA A CA 1
ATOM 476 C C . ALA A 1 66 ? 0.476 8.373 8.979 1.00 85.81 66 ALA A C 1
ATOM 478 O O . ALA A 1 66 ? 0.043 7.982 10.066 1.00 85.81 66 ALA A O 1
ATOM 479 N N . ALA A 1 67 ? 0.846 7.538 7.998 1.00 84.69 67 ALA A N 1
ATOM 480 C CA . ALA A 1 67 ? 0.782 6.078 8.053 1.00 84.69 67 ALA A CA 1
ATOM 481 C C . ALA A 1 67 ? -0.593 5.517 8.484 1.00 84.69 67 ALA A C 1
ATOM 483 O O . ALA A 1 67 ? -0.720 4.423 9.041 1.00 84.69 67 ALA A O 1
ATOM 484 N N . ASP A 1 68 ? -1.649 6.273 8.212 1.00 92.62 68 ASP A N 1
ATOM 485 C CA . ASP A 1 68 ? -3.034 5.822 8.148 1.00 92.62 68 ASP A CA 1
ATOM 486 C C . ASP A 1 68 ? -3.363 5.268 6.754 1.00 92.62 68 ASP A C 1
ATOM 488 O O . ASP A 1 68 ? -4.137 4.320 6.632 1.00 92.62 68 ASP A O 1
ATOM 492 N N . TRP A 1 69 ? -2.723 5.808 5.718 1.00 97.06 69 TRP A N 1
ATOM 493 C CA . TRP A 1 69 ? -2.780 5.329 4.346 1.00 97.06 69 TRP A CA 1
ATOM 494 C C . TRP A 1 69 ? -1.443 5.588 3.649 1.00 97.06 69 TRP A C 1
ATOM 496 O O . TRP A 1 69 ? -1.037 6.731 3.463 1.00 97.06 69 TRP A O 1
ATOM 506 N N . ILE A 1 70 ? -0.766 4.510 3.256 1.00 97.56 70 ILE A N 1
ATOM 507 C CA . ILE A 1 70 ? 0.444 4.550 2.435 1.00 97.56 70 ILE A CA 1
ATOM 508 C C . ILE A 1 70 ? 0.132 4.001 1.044 1.00 97.56 70 ILE A C 1
ATOM 510 O O . ILE A 1 70 ? -0.564 2.991 0.910 1.00 97.56 70 ILE A O 1
ATOM 514 N N . VAL A 1 71 ? 0.664 4.653 0.015 1.00 96.94 71 VAL A N 1
ATOM 515 C CA . VAL A 1 71 ? 0.609 4.179 -1.371 1.00 96.94 71 VAL A CA 1
ATOM 516 C C . VAL A 1 71 ? 2.022 3.864 -1.835 1.00 96.94 71 VAL A C 1
ATOM 518 O O . VAL A 1 71 ? 2.908 4.710 -1.736 1.00 96.94 71 VAL A O 1
ATOM 521 N N . VAL A 1 72 ? 2.230 2.649 -2.341 1.00 95.75 72 VAL A N 1
ATOM 522 C CA . VAL A 1 72 ? 3.467 2.235 -3.009 1.00 95.75 72 VAL A CA 1
ATOM 523 C C . VAL A 1 72 ? 3.182 2.131 -4.502 1.00 95.75 72 VAL A C 1
ATOM 525 O O . VAL A 1 72 ? 2.397 1.284 -4.934 1.00 95.75 72 VAL A O 1
ATOM 528 N N . ASP A 1 73 ? 3.822 2.997 -5.280 1.00 95.44 73 ASP A N 1
ATOM 529 C CA . ASP A 1 73 ? 3.697 3.038 -6.734 1.00 95.44 73 ASP A CA 1
ATOM 530 C C . ASP A 1 73 ? 4.776 2.156 -7.377 1.00 95.44 73 ASP A C 1
ATOM 532 O O . ASP A 1 73 ? 5.976 2.398 -7.209 1.00 95.44 73 ASP A O 1
ATOM 536 N N . LEU A 1 74 ? 4.350 1.121 -8.103 1.00 93.12 74 LEU A N 1
ATOM 537 C CA . LEU A 1 74 ? 5.208 0.213 -8.868 1.00 93.12 74 LEU A CA 1
ATOM 538 C C . LEU A 1 74 ? 4.972 0.345 -10.389 1.00 93.12 74 LEU A C 1
ATOM 540 O O . LEU A 1 74 ? 5.378 -0.541 -11.143 1.00 93.12 74 LEU A O 1
ATOM 544 N N . GLY A 1 75 ? 4.319 1.420 -10.846 1.00 90.81 75 GLY A N 1
ATOM 545 C CA . GLY A 1 75 ? 3.909 1.645 -12.233 1.00 90.81 75 GLY A CA 1
ATOM 546 C C . GLY A 1 75 ? 2.618 0.899 -12.567 1.00 90.81 75 GLY A C 1
ATOM 547 O O . GLY A 1 75 ? 1.521 1.310 -12.186 1.00 90.81 75 GLY A O 1
ATOM 548 N N . ASP A 1 76 ? 2.743 -0.249 -13.233 1.00 89.56 76 ASP A N 1
ATOM 549 C CA . ASP A 1 76 ? 1.595 -1.064 -13.668 1.00 89.56 76 ASP A CA 1
ATOM 550 C C . ASP A 1 76 ? 0.791 -1.642 -12.488 1.00 89.56 76 ASP A C 1
ATOM 552 O O . ASP A 1 76 ? -0.332 -2.122 -12.661 1.00 89.56 76 ASP A O 1
ATOM 556 N N . VAL A 1 77 ? 1.363 -1.592 -11.280 1.00 91.69 77 VAL A N 1
ATOM 557 C CA . VAL A 1 77 ? 0.717 -1.998 -10.034 1.00 91.69 77 VAL A CA 1
ATOM 558 C C . VAL A 1 77 ? 0.820 -0.895 -8.984 1.00 91.69 77 VAL A C 1
ATOM 560 O O . VAL A 1 77 ? 1.910 -0.401 -8.700 1.00 91.69 77 VAL A O 1
ATOM 563 N N . MET A 1 78 ? -0.296 -0.579 -8.332 1.00 94.06 78 MET A N 1
ATOM 564 C CA . MET A 1 78 ? -0.355 0.354 -7.208 1.00 94.06 78 MET A CA 1
ATOM 565 C C . MET A 1 78 ? -0.846 -0.354 -5.946 1.00 94.06 78 MET A C 1
ATOM 567 O O . MET A 1 78 ? -1.910 -0.976 -5.945 1.00 94.06 78 MET A O 1
ATOM 571 N N . VAL A 1 79 ? -0.075 -0.273 -4.860 1.00 95.00 79 VAL A N 1
ATOM 572 C CA . VAL A 1 79 ? -0.393 -0.946 -3.591 1.00 95.00 79 VAL A CA 1
ATOM 573 C C . VAL A 1 79 ? -0.819 0.082 -2.548 1.00 95.00 79 VAL A C 1
ATOM 575 O O . VAL A 1 79 ? -0.036 0.938 -2.149 1.00 95.00 79 VAL A O 1
ATOM 578 N N . HIS A 1 80 ? -2.052 -0.033 -2.071 1.00 96.38 80 HIS A N 1
ATOM 579 C CA . HIS A 1 80 ? -2.642 0.776 -1.014 1.00 96.38 80 HIS A CA 1
ATOM 580 C C . HIS A 1 80 ? -2.594 -0.002 0.300 1.00 96.38 80 HIS A C 1
ATOM 582 O O . HIS A 1 80 ? -3.251 -1.033 0.452 1.00 96.38 80 HIS A O 1
ATOM 588 N N . VAL A 1 81 ? -1.841 0.502 1.271 1.00 96.50 81 VAL A N 1
ATOM 589 C CA . VAL A 1 81 ? -1.784 -0.042 2.629 1.00 96.50 81 VAL A CA 1
ATOM 590 C C . VAL A 1 81 ? -2.507 0.926 3.555 1.00 96.50 81 VAL A C 1
ATOM 592 O O . VAL A 1 81 ? -2.0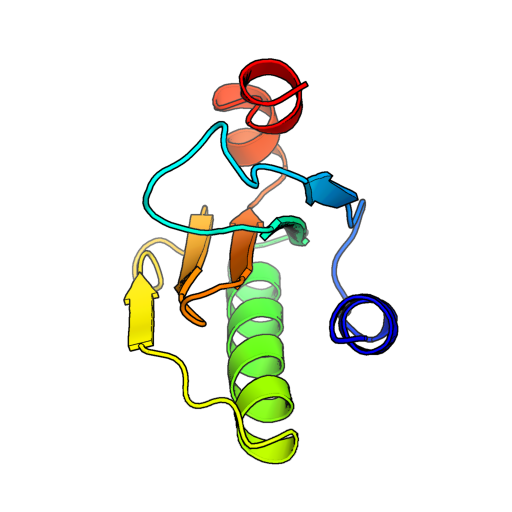49 2.045 3.768 1.00 96.50 81 VAL A O 1
ATOM 595 N N . MET A 1 82 ? -3.650 0.515 4.093 1.00 96.94 82 MET A N 1
ATOM 596 C CA . MET A 1 82 ? -4.578 1.404 4.797 1.00 96.94 82 MET A CA 1
ATOM 597 C C . MET A 1 82 ? -4.873 0.893 6.203 1.00 96.94 82 MET A C 1
ATOM 599 O O . MET A 1 82 ? -4.923 -0.311 6.433 1.00 96.94 82 MET A O 1
ATOM 603 N N . GLN A 1 83 ? -5.139 1.786 7.150 1.00 96.25 83 GLN A N 1
ATOM 604 C CA . GLN A 1 83 ? -5.870 1.409 8.355 1.00 96.25 83 GLN A CA 1
ATOM 605 C C . GLN A 1 83 ? -7.336 1.131 8.016 1.00 96.25 83 GLN A C 1
ATOM 607 O O . GLN A 1 83 ? -7.875 1.642 7.031 1.00 96.25 83 GLN A O 1
ATOM 612 N N . GLU A 1 84 ? -7.987 0.327 8.856 1.00 95.19 84 GLU A N 1
ATOM 613 C CA . GLU A 1 84 ? -9.381 -0.077 8.656 1.00 95.19 84 GLU A CA 1
ATOM 614 C C . GLU A 1 84 ? -10.327 1.128 8.513 1.00 95.19 84 GLU A C 1
ATOM 616 O O . GLU A 1 84 ? -11.198 1.126 7.644 1.00 95.19 84 GLU A O 1
ATOM 621 N N . GLU A 1 85 ? -10.136 2.178 9.317 1.00 95.06 85 GLU A N 1
ATOM 622 C CA . GLU A 1 85 ? -10.951 3.396 9.254 1.00 95.06 85 GLU A CA 1
ATOM 623 C C . GLU A 1 85 ? -10.810 4.109 7.902 1.00 95.06 85 GLU A C 1
ATOM 625 O O . GLU A 1 85 ? -11.817 4.400 7.257 1.00 95.06 85 GLU A O 1
ATOM 630 N N . SER A 1 86 ? -9.578 4.306 7.421 1.00 96.06 86 SER A N 1
ATOM 631 C CA . SER A 1 86 ? -9.320 4.930 6.120 1.00 96.06 86 SER A CA 1
ATOM 632 C C . SER A 1 86 ? -9.902 4.094 4.979 1.00 96.06 86 SER A C 1
ATOM 634 O O . SER A 1 86 ? -10.559 4.633 4.091 1.00 96.06 86 SER A O 1
ATOM 636 N N . ARG A 1 87 ? -9.740 2.766 5.012 1.00 96.06 87 ARG A N 1
ATOM 637 C CA . ARG A 1 87 ? -10.308 1.874 3.989 1.00 96.06 87 ARG A CA 1
ATOM 638 C C . ARG A 1 87 ? -11.835 1.959 3.935 1.00 96.06 87 ARG A C 1
ATOM 640 O O . ARG A 1 87 ? -12.402 2.058 2.850 1.00 96.06 87 ARG A O 1
ATOM 647 N N . ARG A 1 88 ? -12.497 1.991 5.098 1.00 95.06 88 ARG A N 1
ATOM 648 C CA . ARG A 1 88 ? -13.958 2.162 5.206 1.00 95.06 88 ARG A CA 1
ATOM 649 C C . ARG A 1 88 ? -14.437 3.548 4.779 1.00 95.06 88 ARG A C 1
ATOM 651 O O . ARG A 1 88 ? -15.558 3.664 4.302 1.00 95.06 88 ARG A O 1
ATOM 658 N N . LEU A 1 89 ? -13.628 4.587 4.975 1.00 95.25 89 LEU A N 1
ATOM 659 C CA . LEU A 1 89 ? -13.971 5.951 4.577 1.00 95.25 89 LEU A CA 1
ATOM 660 C C . LEU A 1 89 ? -13.905 6.133 3.056 1.00 95.25 89 LEU A C 1
ATOM 662 O O . LEU A 1 89 ? -14.801 6.744 2.479 1.00 95.25 89 LEU A O 1
ATOM 666 N N . TYR A 1 90 ? -12.839 5.632 2.423 1.00 94.69 90 TYR A N 1
ATOM 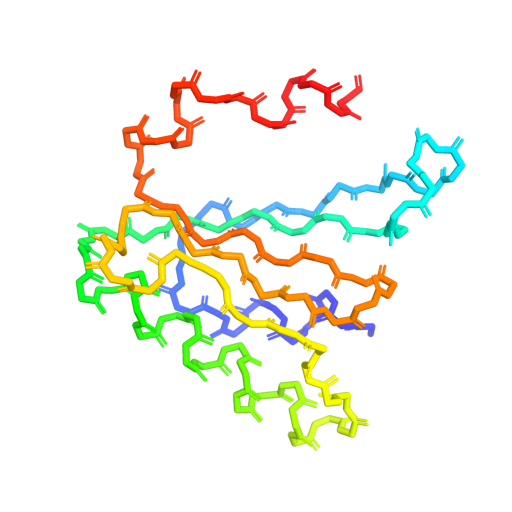667 C CA . TYR A 1 90 ? -12.588 5.851 0.996 1.00 94.69 90 TYR A CA 1
ATOM 668 C C . TYR A 1 90 ? -13.233 4.802 0.083 1.00 94.69 90 TYR A C 1
ATOM 670 O O . TYR A 1 90 ? -13.476 5.105 -1.081 1.00 94.69 90 TYR A O 1
ATOM 678 N N . GLU A 1 91 ? -13.513 3.595 0.590 1.00 94.31 91 GLU A N 1
ATOM 679 C CA . GLU A 1 91 ? -14.217 2.511 -0.118 1.00 94.31 91 GLU A CA 1
ATOM 680 C C . GLU A 1 91 ? -13.715 2.277 -1.558 1.00 94.31 91 GLU A C 1
ATOM 682 O O . GLU A 1 91 ? -14.508 2.124 -2.491 1.00 94.31 91 GLU A O 1
ATOM 687 N N . LEU A 1 92 ? -12.390 2.258 -1.752 1.00 93.00 92 LEU A N 1
ATOM 688 C CA . LEU A 1 92 ? -11.767 2.158 -3.078 1.00 93.00 92 LEU A CA 1
ATOM 689 C C . LEU A 1 92 ? -12.244 0.921 -3.850 1.00 93.00 92 LEU A C 1
ATOM 691 O O . LEU A 1 92 ? -12.429 0.987 -5.064 1.00 93.00 92 LEU A O 1
ATOM 695 N N . GLU A 1 93 ? -12.527 -0.179 -3.154 1.00 92.00 93 GLU A N 1
ATOM 696 C CA . GLU A 1 93 ? -13.101 -1.382 -3.753 1.00 92.00 93 GLU A CA 1
ATOM 697 C C . GLU A 1 93 ? -14.428 -1.123 -4.466 1.00 92.00 93 GLU A C 1
ATOM 699 O O . GLU A 1 93 ? -14.660 -1.686 -5.531 1.00 92.00 93 GLU A O 1
ATOM 704 N N . LYS A 1 94 ? -15.290 -0.262 -3.912 1.00 91.38 94 LYS A N 1
ATOM 705 C CA . LYS A 1 94 ? -16.571 0.096 -4.537 1.00 91.38 94 LYS A CA 1
ATOM 706 C C . LYS A 1 94 ? -16.398 1.067 -5.694 1.00 91.38 94 LYS A C 1
ATOM 708 O O . LYS A 1 94 ? -17.197 1.049 -6.623 1.00 91.38 94 LYS A O 1
ATOM 713 N N . LEU A 1 95 ? -15.392 1.938 -5.625 1.00 89.56 95 LEU A N 1
ATOM 714 C CA . LEU A 1 95 ? -15.129 2.919 -6.675 1.00 89.56 95 LEU A CA 1
ATOM 715 C C . LEU A 1 95 ? -14.693 2.246 -7.985 1.00 89.56 95 LEU A C 1
ATOM 717 O O . LEU A 1 95 ? -15.027 2.732 -9.063 1.00 89.56 95 LEU A O 1
ATOM 721 N N . TRP A 1 96 ? -13.958 1.136 -7.886 1.00 86.81 96 TRP A N 1
ATOM 722 C CA . TRP A 1 96 ? -13.341 0.466 -9.032 1.00 86.81 96 TRP A CA 1
ATOM 723 C C . TRP A 1 96 ? -14.009 -0.855 -9.454 1.00 86.81 96 TRP A C 1
ATOM 725 O O . TRP A 1 96 ? -13.614 -1.414 -10.486 1.00 86.81 96 TRP A O 1
ATOM 735 N N . SER A 1 97 ? -15.022 -1.338 -8.716 1.00 73.19 97 SER A N 1
ATOM 736 C CA . SER A 1 97 ? -15.815 -2.526 -9.087 1.00 73.19 97 SER A CA 1
ATOM 737 C C . SER A 1 97 ? -16.692 -2.270 -10.310 1.00 73.19 97 SER A C 1
ATOM 739 O O . SER A 1 97 ? -17.587 -1.403 -10.205 1.00 73.19 97 SER A O 1
#

Nearest PDB structures (foldseek):
  2id1-assembly2_B  TM=9.407E-01  e=4.376E-11  Chromobacterium violaceum ATCC 12472
  7bl5-assembly1_6  TM=8.925E-01  e=1.217E-12  Escherichia coli str. K-12 substr. MG1655
  3ups-assembly1_A-2  TM=7.888E-01  e=1.089E-10  Zymomonas mobilis subsp. mobilis ZM4 = ATCC 31821
  4wcw-assembly1_B  TM=8.866E-01  e=5.423E-09  Mycobacterium tuberculosis H37Rv
  6sj6-assembly1_9  TM=8.719E-01  e=1.350E-08  Staphylococcus aureus subsp. aureus NCTC 8325